Protein AF-A0A1S8TJI6-F1 (afdb_monomer_lite)

Radius of gyration: 11.38 Å; chains: 1; bounding box: 26×26×28 Å

Structure (mmCIF, N/CA/C/O backbone):
data_AF-A0A1S8TJI6-F1
#
_entry.id   AF-A0A1S8TJI6-F1
#
loop_
_atom_site.group_PDB
_atom_site.id
_atom_site.type_symbol
_atom_site.label_atom_id
_atom_site.label_alt_id
_atom_site.label_comp_id
_atom_site.label_asym_id
_atom_site.label_entity_id
_atom_site.label_seq_id
_atom_site.pdbx_PDB_ins_code
_atom_site.Cartn_x
_atom_site.Cartn_y
_atom_site.Cartn_z
_atom_site.occupancy
_atom_site.B_iso_or_equiv
_atom_site.auth_seq_id
_atom_site.auth_comp_id
_atom_site.auth_asym_id
_atom_site.auth_atom_id
_atom_site.pdbx_PDB_model_num
ATOM 1 N N . MET A 1 1 ? -0.833 -14.623 14.781 1.00 52.88 1 MET A N 1
ATOM 2 C CA . MET A 1 1 ? -0.975 -14.919 13.343 1.00 52.88 1 MET A CA 1
ATOM 3 C C . MET A 1 1 ? -1.603 -13.693 12.725 1.00 52.88 1 MET A C 1
ATOM 5 O O . MET A 1 1 ? -2.736 -13.384 13.073 1.00 52.88 1 MET A O 1
ATOM 9 N N . SER A 1 2 ? -0.843 -12.938 11.940 1.00 69.38 2 SER A N 1
ATOM 10 C CA . SER A 1 2 ? -1.381 -11.790 11.214 1.00 69.38 2 SER A CA 1
ATOM 11 C C . SER A 1 2 ? -2.415 -12.315 10.217 1.00 69.38 2 SER A C 1
ATOM 13 O O . SER A 1 2 ? -2.104 -13.202 9.427 1.00 69.38 2 SER A O 1
ATOM 15 N N . ASN A 1 3 ? -3.665 -11.865 10.326 1.00 88.69 3 ASN A N 1
ATOM 16 C CA . ASN A 1 3 ? -4.732 -12.299 9.431 1.00 88.69 3 ASN A CA 1
ATOM 17 C C . ASN A 1 3 ? -4.819 -11.306 8.271 1.00 88.69 3 ASN A C 1
ATOM 19 O O . ASN A 1 3 ? -5.377 -10.220 8.431 1.00 88.69 3 ASN A O 1
ATOM 23 N N . PHE A 1 4 ? -4.227 -11.660 7.134 1.00 94.31 4 PHE A N 1
ATOM 24 C CA . PHE A 1 4 ? -4.298 -10.863 5.913 1.00 94.31 4 PHE A CA 1
ATOM 25 C C . PHE A 1 4 ? -5.503 -11.298 5.080 1.00 94.31 4 PHE A C 1
ATOM 27 O O . PHE A 1 4 ? -5.736 -12.488 4.877 1.00 94.31 4 PHE A O 1
ATOM 34 N N . ALA A 1 5 ? -6.278 -10.330 4.598 1.00 95.69 5 ALA A N 1
ATOM 35 C CA . ALA A 1 5 ? -7.398 -10.583 3.697 1.00 95.69 5 ALA A CA 1
ATOM 36 C C . ALA A 1 5 ? -6.922 -10.862 2.261 1.00 95.69 5 ALA A C 1
ATOM 38 O O . ALA A 1 5 ? -7.627 -11.514 1.492 1.00 95.69 5 ALA A O 1
ATOM 39 N N . ALA A 1 6 ? -5.727 -10.377 1.911 1.00 95.75 6 ALA A N 1
ATOM 40 C CA . ALA A 1 6 ? -5.071 -10.597 0.630 1.00 95.75 6 ALA A CA 1
ATOM 41 C C . ALA A 1 6 ? -3.545 -10.624 0.801 1.00 95.75 6 ALA A C 1
ATOM 43 O O . ALA A 1 6 ? -3.006 -9.919 1.652 1.00 95.75 6 ALA A O 1
ATOM 44 N N . THR A 1 7 ? -2.860 -11.376 -0.060 1.00 96.31 7 THR A N 1
ATOM 45 C CA . THR A 1 7 ? -1.398 -11.349 -0.201 1.00 96.31 7 THR A CA 1
ATOM 46 C C . THR A 1 7 ? -1.060 -11.052 -1.657 1.00 96.31 7 THR A C 1
ATOM 48 O O . THR A 1 7 ? -1.600 -11.686 -2.567 1.00 96.31 7 THR A O 1
ATOM 51 N N . VAL A 1 8 ? -0.165 -10.093 -1.882 1.00 96.44 8 VAL A N 1
ATOM 52 C CA . VAL A 1 8 ? 0.314 -9.695 -3.206 1.00 96.44 8 VAL A CA 1
ATOM 53 C C . VAL A 1 8 ? 1.803 -9.958 -3.292 1.00 96.44 8 VAL A C 1
ATOM 55 O O . VAL A 1 8 ? 2.604 -9.285 -2.651 1.00 96.44 8 VAL A O 1
ATOM 58 N N . ASP A 1 9 ? 2.178 -10.923 -4.125 1.00 96.56 9 ASP A N 1
ATOM 59 C CA . ASP A 1 9 ? 3.574 -11.138 -4.480 1.00 96.56 9 ASP A CA 1
ATOM 60 C C . ASP A 1 9 ? 3.952 -10.225 -5.647 1.00 96.56 9 ASP A C 1
ATOM 62 O O . ASP A 1 9 ? 3.603 -10.487 -6.794 1.00 96.56 9 ASP A O 1
ATOM 66 N N . ALA A 1 10 ? 4.657 -9.130 -5.369 1.00 95.00 10 ALA A N 1
ATOM 67 C CA . ALA A 1 10 ? 5.076 -8.177 -6.390 1.00 95.00 10 ALA A CA 1
ATOM 68 C C . ALA A 1 10 ? 6.120 -8.765 -7.354 1.00 95.00 10 ALA A C 1
ATOM 70 O O . ALA A 1 10 ? 6.329 -8.218 -8.435 1.00 95.00 10 ALA A O 1
ATOM 71 N N . ARG A 1 11 ? 6.790 -9.866 -6.992 1.00 95.00 11 ARG A N 1
ATOM 72 C CA . ARG A 1 11 ? 7.900 -10.451 -7.762 1.00 95.00 11 ARG A CA 1
ATOM 73 C C . ARG A 1 11 ? 7.430 -11.159 -9.030 1.00 95.00 11 ARG A C 1
ATOM 75 O O . ARG A 1 11 ? 8.223 -11.336 -9.947 1.00 95.00 11 ARG A O 1
ATOM 82 N N . ILE A 1 12 ? 6.152 -11.541 -9.097 1.00 96.00 12 ILE A N 1
ATOM 83 C CA . ILE A 1 12 ? 5.573 -12.238 -10.258 1.00 96.00 12 ILE A CA 1
ATOM 84 C C . ILE A 1 12 ? 5.093 -11.280 -11.356 1.00 96.00 12 ILE A C 1
ATOM 86 O O . ILE A 1 12 ? 4.727 -11.733 -12.439 1.00 96.00 12 ILE A O 1
ATOM 90 N N . TYR A 1 13 ? 5.052 -9.975 -11.076 1.00 94.12 13 TYR A N 1
ATOM 91 C CA . TYR A 1 13 ? 4.548 -8.964 -12.000 1.00 94.12 13 TYR A CA 1
ATOM 92 C C . TYR A 1 13 ? 5.687 -8.168 -12.635 1.00 94.12 13 TYR A C 1
ATOM 94 O O . TYR A 1 13 ? 6.696 -7.854 -11.997 1.00 94.12 13 TYR A O 1
ATOM 102 N N . GLU A 1 14 ? 5.483 -7.769 -13.888 1.00 94.69 14 GLU A N 1
ATOM 103 C CA . GLU A 1 14 ? 6.375 -6.845 -14.584 1.00 94.69 14 GLU A CA 1
ATOM 104 C C . GLU A 1 14 ? 6.433 -5.490 -13.855 1.00 94.69 14 GLU A C 1
ATOM 106 O O . GLU A 1 14 ? 5.409 -5.037 -13.334 1.00 94.69 14 GLU A O 1
ATOM 111 N N . PRO A 1 15 ? 7.579 -4.777 -13.854 1.00 91.75 15 PRO A N 1
ATOM 112 C CA . PRO A 1 15 ? 7.749 -3.530 -13.099 1.00 91.75 15 PRO A CA 1
ATOM 113 C C . PRO A 1 15 ? 6.651 -2.481 -13.329 1.00 91.75 15 PRO A C 1
ATOM 115 O O . PRO A 1 15 ? 6.236 -1.806 -12.392 1.00 91.75 15 PRO A O 1
ATOM 118 N N . LYS A 1 16 ? 6.148 -2.375 -14.564 1.00 93.25 16 LYS A N 1
ATOM 119 C CA . LYS A 1 16 ? 5.070 -1.446 -14.940 1.00 93.25 16 LYS A CA 1
ATOM 120 C C . LYS A 1 16 ? 3.696 -1.827 -14.370 1.00 93.25 16 LYS A C 1
ATOM 122 O O . LYS A 1 16 ? 2.848 -0.956 -14.215 1.00 93.25 16 LYS A O 1
ATOM 127 N N . ASP A 1 17 ? 3.483 -3.108 -14.074 1.00 94.12 17 ASP A N 1
ATOM 128 C CA . ASP A 1 17 ? 2.191 -3.662 -13.663 1.00 94.12 17 ASP A CA 1
ATOM 129 C C . ASP A 1 17 ? 2.101 -3.824 -12.135 1.00 94.12 17 ASP A C 1
ATOM 131 O O . ASP A 1 17 ? 0.997 -3.856 -11.590 1.00 94.12 17 ASP A O 1
ATOM 135 N N . LYS A 1 18 ? 3.245 -3.846 -11.427 1.00 94.19 18 LYS A N 1
ATOM 136 C CA . LYS A 1 18 ? 3.323 -3.975 -9.959 1.00 94.19 18 LYS A CA 1
ATOM 137 C C . LYS A 1 18 ? 2.437 -2.960 -9.235 1.00 94.19 18 LYS A C 1
ATOM 139 O O . LYS A 1 18 ? 1.510 -3.351 -8.533 1.00 94.19 18 LYS A O 1
ATOM 144 N N . HIS A 1 19 ? 2.703 -1.663 -9.407 1.00 95.00 19 HIS A N 1
ATOM 145 C CA . HIS A 1 19 ? 1.990 -0.622 -8.657 1.00 95.00 19 HIS A CA 1
ATOM 146 C C . HIS A 1 19 ? 0.480 -0.627 -8.967 1.00 95.00 19 HIS A C 1
ATOM 148 O O . HIS A 1 19 ? -0.295 -0.726 -8.017 1.00 95.00 19 HIS A O 1
ATOM 154 N N . PRO A 1 20 ? 0.027 -0.618 -10.243 1.00 95.44 20 PRO A N 1
ATOM 155 C CA . PRO A 1 20 ? -1.404 -0.667 -10.548 1.00 95.44 20 PRO A CA 1
ATOM 156 C C . PRO A 1 20 ? -2.137 -1.860 -9.921 1.00 95.44 20 PRO A C 1
ATOM 158 O O . PRO A 1 20 ? -3.252 -1.708 -9.429 1.00 95.44 20 PRO A O 1
ATOM 161 N N . ILE A 1 21 ? -1.522 -3.047 -9.919 1.00 95.88 21 ILE A N 1
ATOM 162 C CA . ILE A 1 21 ? -2.136 -4.252 -9.348 1.00 95.88 21 ILE A CA 1
ATOM 163 C C . ILE A 1 21 ? -2.214 -4.158 -7.823 1.00 95.88 21 ILE A C 1
ATOM 165 O O . ILE A 1 21 ? -3.253 -4.485 -7.254 1.00 95.88 21 ILE A O 1
ATOM 169 N N . ILE A 1 22 ? -1.154 -3.682 -7.166 1.00 96.81 22 ILE A N 1
ATOM 170 C CA . ILE A 1 22 ? -1.121 -3.522 -5.707 1.00 96.81 22 ILE A CA 1
ATOM 171 C C . ILE A 1 22 ? -2.204 -2.541 -5.245 1.00 96.81 22 ILE A C 1
ATOM 173 O O . ILE A 1 22 ? -2.977 -2.875 -4.348 1.00 96.81 22 ILE A O 1
ATOM 177 N N . PHE A 1 23 ? -2.313 -1.375 -5.890 1.00 96.81 23 PHE A N 1
ATOM 178 C CA . PHE A 1 23 ? -3.360 -0.395 -5.581 1.00 96.81 23 PHE A CA 1
ATOM 179 C C . PHE A 1 23 ? -4.753 -0.974 -5.802 1.00 96.81 23 PHE A C 1
ATOM 181 O O . PHE A 1 23 ? -5.584 -0.916 -4.904 1.00 96.81 23 PHE A O 1
ATOM 188 N N . LYS A 1 24 ? -4.985 -1.631 -6.944 1.00 96.00 24 LYS A N 1
ATOM 189 C CA . LYS A 1 24 ? -6.274 -2.265 -7.229 1.00 96.00 24 LYS A CA 1
ATOM 190 C C . LYS A 1 24 ? -6.668 -3.276 -6.152 1.00 96.00 24 LYS A C 1
ATOM 192 O O . LYS A 1 24 ? -7.838 -3.365 -5.796 1.00 96.00 24 LYS A O 1
ATOM 197 N N . ILE A 1 25 ? -5.732 -4.089 -5.667 1.00 95.81 25 ILE A N 1
ATOM 198 C CA . ILE A 1 25 ? -6.034 -5.079 -4.626 1.00 95.81 25 ILE A CA 1
ATOM 199 C C . ILE A 1 25 ? -6.326 -4.373 -3.299 1.00 95.81 25 ILE A C 1
ATOM 201 O O . ILE A 1 25 ? -7.312 -4.718 -2.653 1.00 95.81 25 ILE A O 1
ATOM 205 N N . PHE A 1 26 ? -5.540 -3.355 -2.943 1.00 96.50 26 PHE A N 1
ATOM 206 C CA . PHE A 1 26 ? -5.756 -2.557 -1.738 1.00 96.50 26 PHE A CA 1
ATOM 207 C C . PHE A 1 26 ? -7.118 -1.845 -1.733 1.00 96.50 26 PHE A C 1
ATOM 209 O O . PHE A 1 26 ? -7.843 -1.924 -0.752 1.00 96.50 26 PHE A O 1
ATOM 216 N N . GLU A 1 27 ? -7.515 -1.219 -2.842 1.00 94.81 27 GLU A N 1
ATOM 217 C CA . GLU A 1 27 ? -8.804 -0.523 -2.987 1.00 94.81 27 GLU A CA 1
ATOM 218 C C . GLU A 1 27 ? -10.022 -1.452 -2.861 1.00 94.81 27 GLU A C 1
ATOM 220 O O . GLU A 1 27 ? -11.124 -0.995 -2.563 1.00 94.81 27 GLU A O 1
ATO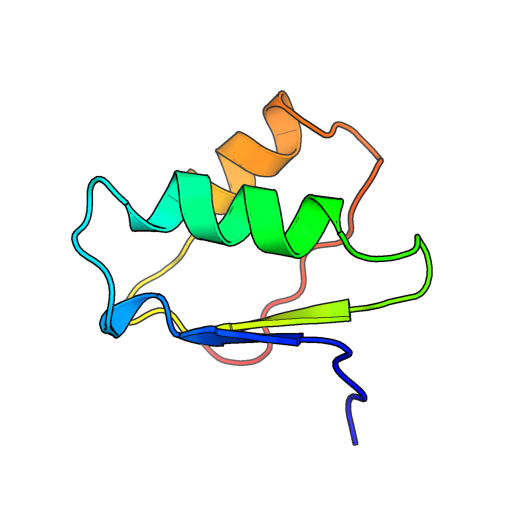M 225 N N . ASN A 1 28 ? -9.846 -2.757 -3.088 1.00 95.25 28 ASN A N 1
ATOM 226 C CA . ASN A 1 28 ? -10.906 -3.748 -2.891 1.00 95.25 28 ASN A CA 1
ATOM 227 C C . ASN A 1 28 ? -11.018 -4.228 -1.435 1.00 95.25 28 ASN A C 1
ATOM 229 O O . ASN A 1 28 ? -11.909 -5.024 -1.128 1.00 95.25 28 ASN A O 1
ATOM 233 N N . LEU A 1 29 ? -10.130 -3.779 -0.544 1.00 94.81 29 LEU A N 1
ATOM 234 C CA . LEU A 1 29 ? -10.199 -4.099 0.874 1.00 94.81 29 LEU A CA 1
ATOM 235 C C . LEU A 1 29 ? -11.168 -3.181 1.620 1.00 94.81 29 LEU A C 1
ATOM 237 O O . LEU A 1 29 ? -11.331 -2.003 1.318 1.00 94.81 29 LEU A O 1
ATOM 241 N N . SER A 1 30 ? -11.792 -3.739 2.654 1.00 92.88 30 SER A N 1
ATOM 242 C CA . SER A 1 30 ? -12.502 -2.952 3.665 1.00 92.88 30 SER A CA 1
ATOM 243 C C . SER A 1 30 ? -11.507 -2.292 4.627 1.00 92.88 30 SER A C 1
ATOM 245 O O . SER A 1 30 ? -10.410 -2.803 4.824 1.00 92.88 30 SER A O 1
ATOM 247 N N . SER A 1 31 ? -11.906 -1.212 5.304 1.00 88.25 31 SER A N 1
ATOM 248 C CA . SER A 1 31 ? -11.029 -0.410 6.181 1.00 88.25 31 SER A CA 1
ATOM 249 C C . SER A 1 31 ? -10.386 -1.166 7.356 1.00 88.25 31 SER A C 1
ATOM 251 O O . SER A 1 31 ? -9.417 -0.688 7.930 1.00 88.25 31 SER A O 1
ATOM 253 N N . GLU A 1 32 ? -10.916 -2.332 7.736 1.00 91.44 32 GLU A N 1
ATOM 254 C CA . GLU A 1 32 ? -10.363 -3.182 8.806 1.00 91.44 32 GLU A CA 1
ATOM 255 C C . GLU A 1 32 ? -9.519 -4.354 8.274 1.00 91.44 32 GLU A C 1
ATOM 257 O O . GLU A 1 32 ? -8.978 -5.150 9.045 1.00 91.44 32 GLU A O 1
ATOM 262 N N . GLN A 1 33 ? -9.430 -4.502 6.952 1.00 95.62 33 GLN A N 1
ATOM 263 C CA . GLN A 1 33 ? -8.689 -5.577 6.310 1.00 95.62 33 GLN A CA 1
ATOM 264 C C . GLN A 1 33 ? -7.254 -5.155 6.016 1.00 95.62 33 GLN A C 1
ATOM 266 O O . GLN A 1 33 ? -6.960 -4.005 5.708 1.00 95.62 33 GLN A O 1
ATOM 271 N N . LYS A 1 34 ? -6.351 -6.134 6.083 1.00 95.56 34 LYS A N 1
ATOM 272 C CA . LYS A 1 34 ? -4.926 -5.947 5.819 1.00 95.56 34 LYS A CA 1
ATOM 273 C C . LYS A 1 34 ? -4.519 -6.716 4.572 1.00 95.56 34 LYS A C 1
ATOM 275 O O . LYS A 1 34 ? -4.973 -7.844 4.369 1.00 95.56 34 LYS A O 1
ATOM 280 N N . MET A 1 35 ? -3.637 -6.120 3.782 1.00 96.38 35 MET A N 1
ATOM 281 C CA . MET A 1 35 ? -2.953 -6.778 2.674 1.00 96.38 35 MET A CA 1
ATOM 282 C C . MET A 1 35 ? -1.498 -7.015 3.055 1.00 96.38 35 MET A C 1
ATOM 284 O O . MET A 1 35 ? -0.843 -6.110 3.565 1.00 96.38 35 MET A O 1
ATOM 288 N N . GLU A 1 36 ? -0.985 -8.201 2.763 1.00 96.62 36 GLU A N 1
ATOM 289 C CA . GLU A 1 36 ? 0.447 -8.473 2.793 1.00 96.62 36 GLU A CA 1
ATOM 290 C C . GLU A 1 36 ? 1.052 -8.184 1.418 1.00 96.62 36 GLU A C 1
ATOM 292 O O . GLU A 1 36 ? 0.534 -8.638 0.396 1.00 96.62 36 GLU A O 1
ATOM 297 N N . LEU A 1 37 ? 2.151 -7.434 1.387 1.00 96.12 37 LEU A N 1
ATOM 298 C CA . LEU A 1 37 ? 2.916 -7.159 0.176 1.00 96.12 37 LEU A CA 1
ATOM 299 C C . LEU A 1 37 ? 4.282 -7.836 0.279 1.00 96.12 37 LEU A C 1
ATOM 301 O O . LEU A 1 37 ? 5.100 -7.454 1.110 1.00 96.12 37 LEU A O 1
ATOM 305 N N . ILE A 1 38 ? 4.549 -8.792 -0.607 1.00 95.62 38 ILE A N 1
ATOM 306 C CA . ILE A 1 38 ? 5.854 -9.445 -0.721 1.00 95.62 38 ILE A CA 1
ATOM 307 C C . ILE A 1 38 ? 6.615 -8.771 -1.861 1.00 95.62 38 ILE A C 1
ATOM 309 O O . ILE A 1 38 ? 6.203 -8.850 -3.019 1.00 95.62 38 ILE A O 1
ATOM 313 N N . ASN A 1 39 ? 7.730 -8.117 -1.543 1.00 93.00 39 ASN A N 1
ATOM 314 C CA . ASN A 1 39 ? 8.595 -7.457 -2.519 1.00 93.00 39 ASN A CA 1
ATOM 315 C C . ASN A 1 39 ? 10.042 -7.955 -2.376 1.00 93.00 39 ASN A C 1
ATOM 317 O O . ASN A 1 39 ? 10.452 -8.384 -1.304 1.00 93.00 39 ASN A O 1
ATOM 321 N N . ASP A 1 40 ? 10.813 -7.926 -3.461 1.00 90.56 40 ASP A N 1
ATOM 322 C CA . ASP A 1 40 ? 12.227 -8.346 -3.492 1.00 90.56 40 ASP A CA 1
ATOM 323 C C . ASP A 1 40 ? 13.215 -7.218 -3.148 1.00 90.56 40 ASP A C 1
ATOM 325 O O . ASP A 1 40 ? 14.427 -7.424 -3.135 1.00 90.56 40 ASP A O 1
ATOM 329 N N . HIS A 1 41 ? 12.700 -6.020 -2.889 1.00 89.19 41 HIS A N 1
ATOM 330 C CA . HIS A 1 41 ? 13.457 -4.840 -2.499 1.00 89.19 41 HIS A CA 1
ATOM 331 C C . HIS A 1 41 ? 12.596 -3.932 -1.621 1.00 89.19 41 HIS A C 1
ATOM 333 O O . HIS A 1 41 ? 11.377 -4.092 -1.524 1.00 89.19 41 HIS A O 1
ATOM 339 N N . ASP A 1 42 ? 13.236 -2.931 -1.029 1.00 90.50 42 ASP A N 1
ATOM 340 C CA . ASP A 1 42 ? 12.574 -1.914 -0.223 1.00 90.50 42 ASP A CA 1
ATOM 341 C C . ASP A 1 42 ? 11.473 -1.171 -1.028 1.00 90.50 42 ASP A C 1
ATOM 343 O O . ASP A 1 42 ? 11.779 -0.482 -2.011 1.00 90.50 42 ASP A O 1
ATOM 347 N N . PRO A 1 43 ? 10.193 -1.274 -0.616 1.00 93.50 43 PRO A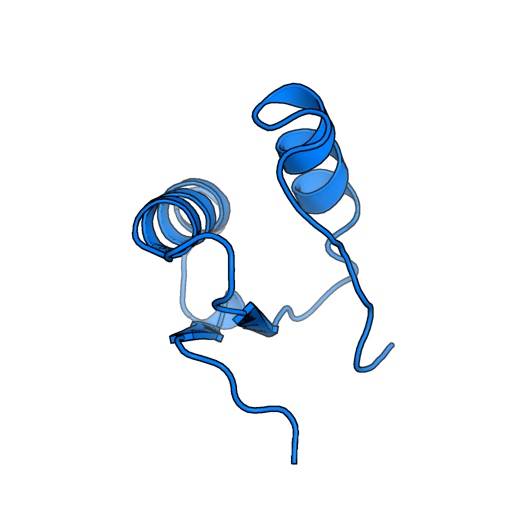 N 1
ATOM 348 C CA . PRO A 1 43 ? 9.053 -0.667 -1.293 1.00 93.50 43 PRO A CA 1
ATOM 349 C C . PRO A 1 43 ? 8.878 0.839 -1.009 1.00 93.50 43 PRO A C 1
ATOM 351 O O . PRO A 1 43 ? 7.807 1.378 -1.289 1.00 93.50 43 PRO A O 1
ATOM 354 N N . ARG A 1 44 ? 9.886 1.560 -0.496 1.00 94.12 44 ARG A N 1
ATOM 355 C CA . ARG A 1 44 ? 9.847 3.023 -0.274 1.00 94.12 44 ARG A CA 1
ATOM 356 C C . ARG A 1 44 ? 9.140 3.830 -1.378 1.00 94.12 44 ARG A C 1
ATOM 358 O O . ARG A 1 44 ? 8.267 4.624 -1.030 1.00 94.12 44 ARG A O 1
ATOM 365 N N . PRO A 1 45 ? 9.452 3.670 -2.684 1.00 94.00 45 PRO A N 1
ATOM 366 C CA . PRO A 1 45 ? 8.780 4.436 -3.739 1.00 94.00 45 PRO A CA 1
ATOM 367 C C . PRO A 1 45 ? 7.269 4.188 -3.795 1.00 94.00 45 PRO A C 1
ATOM 369 O O . PRO A 1 45 ? 6.497 5.120 -4.004 1.00 94.00 45 PRO A O 1
ATOM 372 N N . LEU A 1 46 ? 6.851 2.941 -3.575 1.00 95.12 46 LEU A N 1
ATOM 373 C CA . LEU A 1 46 ? 5.447 2.558 -3.524 1.00 95.12 46 LEU A CA 1
ATOM 374 C C . LEU A 1 46 ? 4.768 3.142 -2.282 1.00 95.12 46 LEU A C 1
ATOM 376 O O . LEU A 1 46 ? 3.687 3.711 -2.401 1.00 95.12 46 LEU A O 1
ATOM 380 N N . HIS A 1 47 ? 5.416 3.072 -1.116 1.00 95.62 47 HIS A N 1
ATOM 381 C CA . HIS A 1 47 ? 4.893 3.674 0.110 1.00 95.62 47 HIS A CA 1
ATOM 382 C C . HIS A 1 47 ? 4.654 5.184 -0.066 1.00 95.62 47 HIS A C 1
ATOM 384 O O . HIS A 1 47 ? 3.581 5.678 0.270 1.00 95.62 47 HIS A O 1
ATOM 390 N N . TYR A 1 48 ? 5.592 5.916 -0.678 1.00 96.06 48 TYR A N 1
ATOM 391 C CA . TYR A 1 48 ? 5.376 7.332 -0.996 1.00 96.06 48 TYR A CA 1
ATOM 392 C C . TYR A 1 48 ? 4.188 7.560 -1.931 1.00 96.06 48 TYR A C 1
ATOM 394 O O . TYR A 1 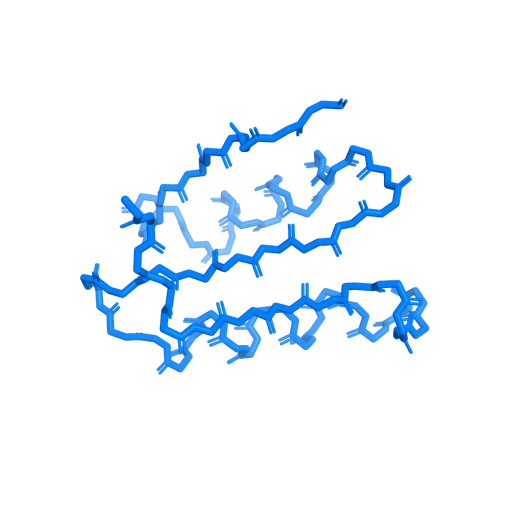48 ? 3.458 8.532 -1.750 1.00 96.06 48 TYR A O 1
ATOM 402 N N . GLN A 1 49 ? 3.966 6.677 -2.906 1.00 96.25 49 GLN A N 1
ATOM 403 C CA . GLN A 1 49 ? 2.800 6.774 -3.778 1.00 96.25 49 GLN A CA 1
ATOM 404 C C . GLN A 1 49 ? 1.495 6.580 -2.993 1.00 96.25 49 GLN A C 1
ATOM 406 O O . GLN A 1 49 ? 0.551 7.333 -3.204 1.00 96.25 49 GLN A O 1
ATOM 411 N N . PHE A 1 50 ? 1.452 5.645 -2.040 1.00 96.88 50 PHE A N 1
ATOM 412 C CA . PHE A 1 50 ? 0.298 5.475 -1.152 1.00 96.88 50 PHE A CA 1
ATOM 413 C C . PHE A 1 50 ? 0.026 6.730 -0.311 1.00 96.88 50 PHE A C 1
ATOM 415 O O . PHE A 1 50 ? -1.121 7.150 -0.214 1.00 96.88 50 PHE A O 1
ATOM 422 N N . ILE A 1 51 ? 1.064 7.379 0.230 1.00 96.56 51 ILE A N 1
ATOM 423 C CA . ILE A 1 51 ? 0.916 8.638 0.986 1.00 96.56 51 ILE A CA 1
ATOM 424 C C . ILE A 1 51 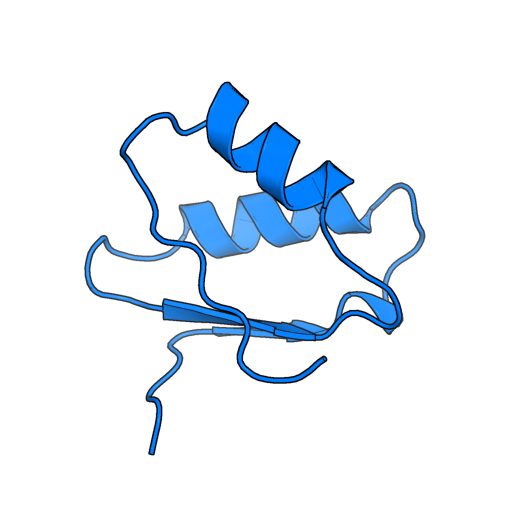? 0.276 9.738 0.124 1.00 96.56 51 ILE A C 1
ATOM 426 O O . ILE A 1 51 ? -0.542 10.506 0.624 1.00 96.56 51 ILE A O 1
ATOM 430 N N . MET A 1 52 ? 0.655 9.826 -1.155 1.00 96.75 52 MET A N 1
ATOM 431 C CA . MET A 1 52 ? 0.145 10.854 -2.068 1.00 96.75 52 MET A CA 1
ATOM 432 C C . MET A 1 52 ? -1.293 10.582 -2.525 1.00 96.75 52 MET A C 1
ATOM 434 O O . MET A 1 52 ? -2.094 11.511 -2.574 1.00 96.75 52 MET A O 1
ATOM 438 N N . GLU A 1 53 ? -1.617 9.332 -2.863 1.00 95.56 53 GLU A N 1
ATOM 439 C CA . GLU A 1 53 ? -2.926 8.957 -3.424 1.00 95.56 53 GLU A CA 1
ATOM 440 C C . GLU A 1 53 ? -3.988 8.714 -2.338 1.00 95.56 53 GLU A C 1
ATOM 442 O O . GLU A 1 53 ? -5.169 8.993 -2.539 1.00 95.56 53 GLU A O 1
ATOM 447 N N . LEU A 1 54 ? -3.577 8.212 -1.170 1.00 93.81 54 LEU A N 1
ATOM 448 C CA . LEU A 1 54 ? -4.452 7.789 -0.073 1.00 93.81 54 LEU A CA 1
ATOM 449 C C . LEU A 1 54 ? -4.011 8.414 1.265 1.00 93.81 54 LEU A C 1
ATOM 451 O O . LEU A 1 54 ? -3.750 7.694 2.233 1.00 93.81 54 LEU A O 1
ATOM 455 N N . PRO A 1 55 ? -3.916 9.753 1.359 1.00 93.44 55 PRO A N 1
ATOM 456 C CA . PRO A 1 55 ? -3.460 10.408 2.578 1.00 93.44 55 PRO A CA 1
ATOM 457 C C . PRO A 1 55 ? -4.374 10.046 3.752 1.00 93.44 55 PRO A C 1
ATOM 459 O O . PRO A 1 55 ? -5.593 10.161 3.648 1.00 93.44 55 PRO A O 1
ATOM 462 N N . GLU A 1 56 ? -3.769 9.600 4.857 1.00 92.06 56 GLU A N 1
ATOM 463 C CA . GLU A 1 56 ? -4.452 9.246 6.116 1.00 92.06 56 GLU A CA 1
ATOM 464 C C . GLU A 1 56 ? -5.475 8.094 6.009 1.00 92.06 56 GLU A C 1
ATOM 466 O O . GLU A 1 56 ? -6.254 7.872 6.933 1.00 92.06 56 GLU A O 1
ATOM 471 N N . GLN A 1 57 ? -5.472 7.337 4.905 1.00 92.44 57 GLN A N 1
ATOM 472 C CA . GLN A 1 57 ? -6.432 6.250 4.655 1.00 92.44 57 GLN A CA 1
ATOM 473 C C . GLN A 1 57 ? -5.841 4.845 4.814 1.00 92.44 57 GLN A C 1
ATOM 475 O O . GLN A 1 57 ? -6.551 3.855 4.644 1.00 92.44 57 GLN A O 1
ATOM 480 N N . PHE A 1 58 ? -4.551 4.735 5.127 1.00 94.88 58 PHE A N 1
ATOM 481 C CA . PHE A 1 58 ? -3.877 3.453 5.293 1.00 94.88 58 PHE A CA 1
ATOM 482 C C . PHE A 1 58 ? -2.816 3.514 6.392 1.00 94.88 58 PHE A C 1
ATOM 484 O O . PHE A 1 58 ? -2.326 4.582 6.761 1.00 94.88 58 PHE A O 1
ATOM 491 N N . GLU A 1 59 ? -2.436 2.332 6.864 1.00 94.69 59 GLU A N 1
ATOM 492 C CA . GLU A 1 59 ? -1.262 2.119 7.701 1.00 94.69 59 GLU A CA 1
ATOM 493 C C . GLU A 1 59 ? -0.220 1.318 6.916 1.00 94.69 59 GLU A C 1
ATOM 495 O O . GLU A 1 59 ? -0.564 0.471 6.087 1.00 94.69 59 GLU A O 1
ATOM 500 N N . TRP A 1 60 ? 1.059 1.578 7.187 1.00 95.25 60 TRP A N 1
ATOM 501 C CA . TRP A 1 60 ? 2.178 0.859 6.586 1.00 95.25 60 TRP A CA 1
ATOM 502 C C . TRP A 1 60 ? 3.058 0.264 7.676 1.00 95.25 60 TRP A C 1
ATOM 504 O O . TRP A 1 60 ? 3.570 0.985 8.532 1.00 95.25 60 TRP A O 1
ATOM 514 N N . GLU A 1 61 ? 3.263 -1.046 7.624 1.00 94.75 61 GLU A N 1
ATOM 515 C CA . GLU A 1 61 ? 4.059 -1.792 8.593 1.00 94.75 61 GLU A CA 1
ATOM 516 C C . GLU A 1 61 ? 5.032 -2.710 7.847 1.00 94.75 61 GLU A C 1
ATOM 518 O O . GLU A 1 61 ? 4.636 -3.439 6.937 1.00 94.75 61 GLU A O 1
ATOM 523 N N . TYR A 1 62 ? 6.310 -2.670 8.229 1.00 93.06 62 TYR A N 1
ATOM 524 C CA . TYR A 1 62 ? 7.304 -3.625 7.743 1.00 93.06 62 TYR A CA 1
ATOM 525 C C . TYR A 1 62 ? 7.225 -4.893 8.587 1.00 93.06 62 TYR A C 1
ATOM 527 O O . TYR A 1 62 ? 7.384 -4.837 9.805 1.00 93.06 62 TYR A O 1
ATOM 535 N N . LEU A 1 63 ? 6.981 -6.027 7.933 1.00 91.12 63 LEU A N 1
ATOM 536 C CA . LEU A 1 63 ? 6.951 -7.336 8.588 1.00 91.12 63 LEU A CA 1
ATOM 537 C C . LEU A 1 63 ? 8.345 -7.975 8.631 1.00 91.12 63 LEU A C 1
ATOM 539 O O . LEU A 1 63 ? 8.683 -8.639 9.607 1.00 91.12 63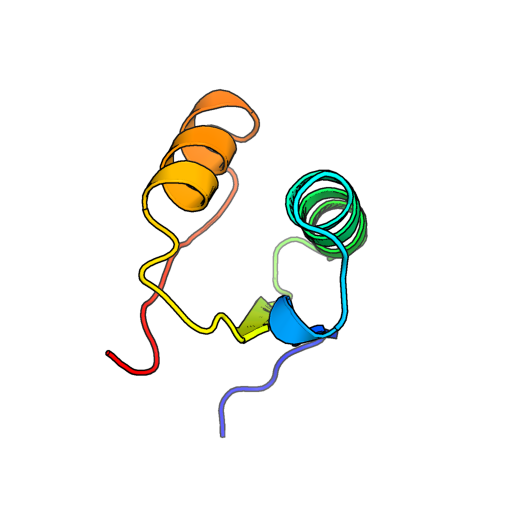 LEU A O 1
ATOM 543 N N . GLU A 1 64 ? 9.140 -7.752 7.582 1.00 82.62 64 GLU A N 1
ATOM 544 C CA . GLU A 1 64 ? 10.507 -8.250 7.399 1.00 82.62 64 GLU A CA 1
ATOM 545 C C . GLU A 1 64 ? 11.324 -7.199 6.613 1.00 82.62 64 GLU A C 1
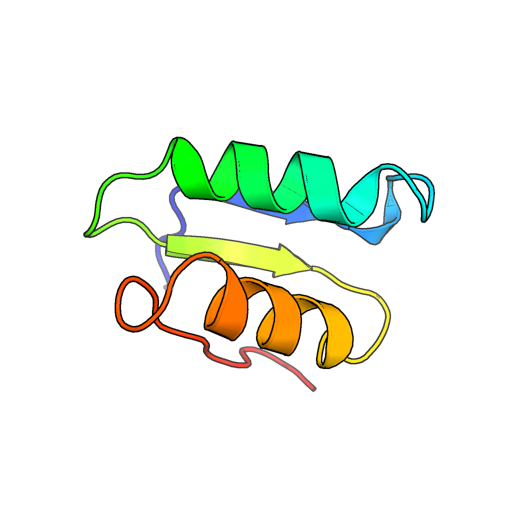ATOM 547 O O . GLU A 1 64 ? 10.745 -6.435 5.833 1.00 82.62 64 GLU A O 1
ATOM 552 N N . GLU A 1 65 ? 12.642 -7.142 6.847 1.00 66.12 65 GLU A N 1
ATOM 553 C CA . GLU A 1 65 ? 13.615 -6.263 6.160 1.00 66.12 65 GLU A CA 1
ATOM 554 C C . GLU A 1 65 ? 14.615 -7.084 5.335 1.00 66.12 65 GLU A C 1
ATOM 556 O O . GLU A 1 65 ? 15.111 -8.111 5.860 1.00 66.12 65 GLU A O 1
#

Sequence (65 aa):
MSNFAATVDARIYEPKDKHPIIFKIFENLSSEQKMELINDHDPRPLHYQFIMELPEQFEWEYLEE

Foldseek 3Di:
DDDAPEEDELVVDDPVVSLVVVVVVVVPDDLPHHYHYHDPDDCVVSVVVCCVPPPPSDDDDDPDD

pLDDT: mean 92.83, std 7.22, range [52.88, 96.88]

Secondary structure (DSSP, 8-state):
----SEEEEGGGS-HHHHHHHHHHHHHTS-TT--EEEE-SS--HHHHHHHHHHSTTS-----S--